Protein AF-A0A7W1BG05-F1 (afdb_monomer_lite)

Sequence (111 aa):
MTDRLYYTDAYLREFDATVVDSSDEGRRVYLDRTAFYPTSGPRAVFVGTVAESATVLLAASEDSGVDAGRILKATLERMNGRGGGNARLAQGSAPAEALDQVVEALLGELV

Foldseek 3Di:
DAAACCVVPVPDDDDDWDFPDADPVRPDTDTNYDSDDPCPDPQDWDWDADLVQQKIKIFTDPRNPAQRFVLLQVLQVVQVKHKGDTRGIIMIHHPSVCSVVSVVSSVVVSD

Secondary structure (DSSP, 8-state):
--EEGGGT-TT-------EEEEETTTTEEEESEE---TT--SS-EEEEEETTTTEEEEEE-GGG---HHHHHHHHHHHTT-EEEE-SSEEEEE--GGGHHHHHHHHHHH--

Structure (mmCIF, N/CA/C/O backbone):
data_AF-A0A7W1BG05-F1
#
_entry.id   AF-A0A7W1BG05-F1
#
loop_
_atom_site.group_PDB
_atom_site.id
_atom_site.type_symbol
_atom_site.label_atom_id
_atom_site.label_alt_id
_atom_site.label_comp_id
_atom_site.label_asym_id
_atom_site.label_entity_id
_atom_site.label_seq_id
_atom_site.pdbx_PDB_ins_code
_atom_site.Cartn_x
_atom_site.Cartn_y
_atom_site.Cartn_z
_atom_site.occupancy
_atom_site.B_iso_or_equiv
_atom_site.auth_seq_id
_atom_site.auth_comp_id
_atom_site.auth_asym_id
_atom_site.auth_atom_id
_atom_site.pdbx_PDB_model_num
ATOM 1 N N . MET A 1 1 ? 9.250 -18.129 -7.624 1.00 79.75 1 MET A N 1
ATOM 2 C CA . MET A 1 1 ? 9.127 -17.207 -8.775 1.00 79.75 1 MET A CA 1
ATOM 3 C C . MET A 1 1 ? 7.823 -16.454 -8.589 1.00 79.75 1 MET A C 1
ATOM 5 O O . MET A 1 1 ? 6.843 -17.119 -8.295 1.00 79.75 1 MET A O 1
ATOM 9 N N . THR A 1 2 ? 7.826 -15.122 -8.672 1.00 91.94 2 THR A N 1
ATOM 10 C CA . THR A 1 2 ? 6.610 -14.300 -8.520 1.00 91.94 2 THR A CA 1
ATOM 11 C C . THR A 1 2 ? 5.752 -14.375 -9.781 1.00 91.94 2 THR A C 1
ATOM 13 O O . THR A 1 2 ? 6.287 -14.202 -10.880 1.00 91.94 2 THR A O 1
ATOM 16 N N . ASP A 1 3 ? 4.449 -14.603 -9.624 1.00 95.44 3 ASP A N 1
ATOM 17 C CA . ASP A 1 3 ? 3.464 -14.520 -10.701 1.00 95.44 3 ASP A CA 1
ATOM 18 C C . ASP A 1 3 ? 3.202 -13.053 -11.089 1.00 95.44 3 ASP A C 1
ATOM 20 O O . ASP A 1 3 ? 3.016 -12.170 -10.249 1.00 95.44 3 ASP A O 1
ATOM 24 N N . ARG A 1 4 ? 3.247 -12.764 -12.387 1.00 94.56 4 ARG A N 1
ATOM 25 C CA . ARG A 1 4 ? 3.242 -11.404 -12.939 1.00 94.56 4 ARG A CA 1
ATOM 26 C C . ARG A 1 4 ? 1.908 -11.161 -13.632 1.00 94.56 4 ARG A C 1
ATOM 28 O O . ARG A 1 4 ? 1.806 -11.300 -14.850 1.00 94.56 4 ARG A O 1
ATOM 35 N N . LEU A 1 5 ? 0.902 -10.786 -12.841 1.00 94.50 5 LEU A N 1
ATOM 36 C CA . LEU A 1 5 ? -0.499 -10.662 -13.265 1.00 94.50 5 LEU A CA 1
ATOM 37 C C . LEU A 1 5 ? -0.674 -9.682 -14.435 1.00 94.50 5 LEU A C 1
ATOM 39 O O . LEU A 1 5 ? -1.490 -9.915 -15.324 1.00 94.50 5 LEU A O 1
ATOM 43 N N . TYR A 1 6 ? 0.168 -8.646 -14.490 1.00 90.94 6 TYR A N 1
ATOM 44 C CA . TYR A 1 6 ? 0.166 -7.628 -15.542 1.00 90.94 6 TYR A CA 1
ATOM 45 C C . TYR A 1 6 ? 0.462 -8.157 -16.959 1.00 90.94 6 TYR A C 1
ATOM 47 O O . TYR A 1 6 ? 0.215 -7.443 -17.928 1.00 90.94 6 TYR A O 1
ATOM 55 N N . TYR A 1 7 ? 1.006 -9.372 -17.121 1.00 92.00 7 TYR A N 1
ATOM 56 C CA . TYR A 1 7 ? 1.146 -9.984 -18.452 1.00 92.00 7 TYR A CA 1
ATOM 57 C C . TYR A 1 7 ? -0.161 -10.576 -18.980 1.00 92.00 7 TYR A C 1
ATOM 59 O O . TYR A 1 7 ? -0.315 -10.709 -20.193 1.00 92.00 7 TYR A O 1
ATOM 67 N N . THR A 1 8 ? -1.076 -10.939 -18.084 1.00 93.56 8 THR A N 1
ATOM 68 C CA . THR A 1 8 ? -2.357 -11.563 -18.429 1.00 93.56 8 THR A CA 1
ATOM 69 C C . THR A 1 8 ? -3.474 -10.527 -18.464 1.00 93.56 8 THR A C 1
ATOM 71 O O . THR A 1 8 ? -4.320 -10.574 -19.353 1.00 93.56 8 THR A O 1
ATOM 74 N N . ASP A 1 9 ? -3.451 -9.569 -17.537 1.00 92.31 9 ASP A N 1
ATOM 75 C CA . ASP A 1 9 ? -4.393 -8.455 -17.486 1.00 92.31 9 ASP A CA 1
ATOM 76 C C . ASP A 1 9 ? -3.673 -7.166 -17.064 1.00 92.31 9 ASP A C 1
ATOM 78 O O . ASP A 1 9 ? -3.324 -6.967 -15.900 1.00 92.31 9 ASP A O 1
ATOM 82 N N . ALA A 1 10 ? -3.445 -6.277 -18.031 1.00 87.06 10 ALA A N 1
ATOM 83 C CA . ALA A 1 10 ? -2.786 -4.992 -17.806 1.00 87.06 10 ALA A CA 1
ATOM 84 C C . ALA A 1 10 ? -3.696 -3.938 -17.145 1.00 87.06 10 ALA A C 1
ATOM 86 O O . ALA A 1 10 ? -3.210 -2.875 -16.760 1.00 87.06 10 ALA A O 1
ATOM 87 N N . TYR A 1 11 ? -5.002 -4.203 -17.035 1.00 86.81 11 TYR A N 1
ATOM 88 C CA . TYR A 1 11 ? -5.979 -3.299 -16.428 1.00 86.81 11 TYR A CA 1
ATOM 89 C C . TYR A 1 11 ? -6.387 -3.723 -15.014 1.00 86.81 11 TYR A C 1
ATOM 91 O O . TYR A 1 11 ? -7.169 -3.009 -14.385 1.00 86.81 11 TYR A O 1
ATOM 99 N N . LEU A 1 12 ? -5.852 -4.835 -14.499 1.00 90.38 12 LEU A N 1
ATOM 100 C CA . LEU A 1 12 ? -6.112 -5.316 -13.146 1.00 90.38 12 LEU A CA 1
ATOM 101 C C . LEU A 1 12 ? -5.627 -4.296 -12.102 1.00 90.38 12 LEU A C 1
ATOM 103 O O . LEU A 1 12 ? -4.442 -3.964 -12.049 1.00 90.38 12 LEU A O 1
ATOM 107 N N . ARG A 1 13 ? -6.548 -3.797 -11.269 1.00 85.25 13 ARG A N 1
ATOM 108 C CA . ARG A 1 13 ? -6.270 -2.776 -10.235 1.00 85.25 13 ARG A CA 1
ATOM 109 C C . ARG A 1 13 ? -6.271 -3.321 -8.813 1.00 85.25 13 ARG A C 1
ATOM 111 O O . ARG A 1 13 ? -5.638 -2.734 -7.944 1.00 85.25 13 ARG A O 1
ATOM 118 N N . GLU A 1 14 ? -6.953 -4.435 -8.595 1.00 89.06 14 GLU A N 1
ATOM 119 C CA . GLU A 1 14 ? -7.136 -5.060 -7.289 1.00 89.06 14 GLU A CA 1
ATOM 120 C C . GLU A 1 14 ? -6.708 -6.521 -7.389 1.00 89.06 14 GLU A C 1
ATOM 122 O O . GLU A 1 14 ? -7.044 -7.213 -8.352 1.00 89.06 14 GLU A O 1
ATOM 127 N N . PHE A 1 15 ? -5.913 -6.980 -6.427 1.00 91.56 15 PHE A N 1
ATOM 128 C CA . PHE A 1 15 ? -5.460 -8.362 -6.352 1.00 91.56 15 PHE A CA 1
ATOM 129 C C . PHE A 1 15 ? -5.042 -8.702 -4.922 1.00 91.56 15 PHE A C 1
ATOM 131 O O . PHE A 1 15 ? -4.448 -7.874 -4.231 1.00 91.56 15 PHE A O 1
ATOM 138 N N . ASP A 1 16 ? -5.283 -9.945 -4.515 1.00 91.25 16 ASP A N 1
ATOM 139 C CA . ASP A 1 16 ? -4.729 -10.495 -3.281 1.00 91.25 16 ASP A CA 1
ATOM 140 C C . ASP A 1 16 ? -3.319 -11.037 -3.521 1.00 91.25 16 ASP A C 1
ATOM 142 O O . ASP A 1 16 ? -3.029 -11.620 -4.570 1.00 91.25 16 ASP A O 1
ATOM 146 N N . ALA A 1 17 ? -2.439 -10.893 -2.533 1.00 91.50 17 ALA A N 1
ATOM 147 C CA . ALA A 1 17 ? -1.099 -11.465 -2.567 1.00 91.50 17 ALA A CA 1
ATOM 148 C C . ALA A 1 17 ? -0.606 -11.823 -1.164 1.00 91.50 17 ALA A C 1
ATOM 150 O O . ALA A 1 17 ? -1.011 -11.231 -0.166 1.00 91.50 17 ALA A O 1
ATOM 151 N N . THR A 1 18 ? 0.311 -12.784 -1.096 1.00 91.62 18 THR A N 1
ATOM 152 C CA . THR A 1 18 ? 1.017 -13.156 0.132 1.00 91.62 18 THR A CA 1
ATOM 153 C C . THR A 1 18 ? 2.426 -12.579 0.113 1.00 91.62 18 THR A C 1
ATOM 155 O O . THR A 1 18 ? 3.147 -12.716 -0.878 1.00 91.62 18 THR A O 1
ATOM 158 N N . VAL A 1 19 ? 2.849 -11.972 1.225 1.00 90.44 19 VAL A N 1
ATOM 159 C CA . VAL A 1 19 ? 4.251 -11.587 1.429 1.00 90.44 19 VAL A CA 1
ATOM 160 C C . VAL A 1 19 ? 5.073 -12.854 1.654 1.00 90.44 19 VAL A C 1
ATOM 162 O O . VAL A 1 19 ? 4.852 -13.577 2.621 1.00 90.44 19 VAL A O 1
ATOM 165 N N . VAL A 1 20 ? 6.012 -13.131 0.751 1.00 95.44 20 VAL A N 1
ATOM 166 C CA . VAL A 1 20 ? 6.871 -14.326 0.802 1.00 95.44 20 VAL A CA 1
ATOM 167 C C . VAL A 1 20 ? 8.269 -14.036 1.339 1.00 95.44 20 VAL A C 1
ATOM 169 O O . VAL A 1 20 ? 8.944 -14.961 1.778 1.00 95.44 20 VAL A O 1
ATOM 172 N N . ASP A 1 21 ? 8.708 -12.776 1.300 1.00 94.12 21 ASP A N 1
ATOM 173 C CA . ASP A 1 21 ? 9.981 -12.334 1.874 1.00 94.12 21 ASP A CA 1
ATOM 174 C C . ASP A 1 21 ? 9.979 -10.809 2.105 1.00 94.12 21 ASP A C 1
ATOM 176 O O . ASP A 1 21 ? 9.152 -10.079 1.545 1.00 94.12 21 ASP A O 1
ATOM 180 N N . SER A 1 22 ? 10.929 -10.307 2.895 1.00 92.38 22 SER A N 1
ATOM 181 C CA . SER A 1 22 ? 11.156 -8.873 3.093 1.00 92.38 22 SER A CA 1
ATOM 182 C C . SER A 1 22 ? 12.644 -8.539 3.230 1.00 92.38 22 SER A C 1
ATOM 184 O O . SER A 1 22 ? 13.450 -9.335 3.698 1.00 92.38 22 SER A O 1
ATOM 186 N N . SER A 1 23 ? 13.026 -7.333 2.816 1.00 92.75 23 SER A N 1
ATOM 187 C CA . SER A 1 23 ? 14.395 -6.816 2.933 1.00 92.75 23 SER A CA 1
ATOM 188 C C . SER A 1 23 ? 14.381 -5.310 3.208 1.00 92.75 23 SER A C 1
ATOM 190 O O . SER A 1 23 ? 13.311 -4.700 3.224 1.00 92.75 23 SER A O 1
ATOM 192 N N . ASP A 1 24 ? 15.558 -4.706 3.399 1.00 90.56 24 ASP A N 1
ATOM 193 C CA . ASP A 1 24 ? 15.702 -3.261 3.654 1.00 90.56 24 ASP A CA 1
ATOM 194 C C . ASP A 1 24 ? 14.872 -2.800 4.867 1.00 90.56 24 ASP A C 1
ATOM 196 O O . ASP A 1 24 ? 14.060 -1.884 4.779 1.00 90.56 24 ASP A O 1
ATOM 200 N N . GLU A 1 25 ? 15.000 -3.520 5.991 1.00 84.81 25 GLU A N 1
ATOM 201 C CA . GLU A 1 25 ? 14.254 -3.244 7.234 1.00 84.81 25 GLU A CA 1
ATOM 202 C C . GLU A 1 25 ? 12.724 -3.206 7.028 1.00 84.81 25 GLU A C 1
ATOM 204 O O . GLU A 1 25 ? 12.009 -2.421 7.646 1.00 84.81 25 GLU A O 1
ATOM 209 N N . GLY A 1 26 ? 12.213 -4.042 6.117 1.00 74.25 26 GLY A N 1
ATOM 210 C CA . GLY A 1 26 ? 10.787 -4.114 5.791 1.00 74.25 26 GLY A CA 1
ATOM 211 C C . GLY A 1 26 ? 10.314 -3.065 4.781 1.00 74.25 26 GLY A C 1
ATOM 212 O O . GLY A 1 26 ? 9.138 -3.057 4.426 1.00 74.25 26 GLY A O 1
ATOM 213 N N . ARG A 1 27 ? 11.202 -2.208 4.258 1.00 74.62 27 ARG A N 1
ATOM 214 C CA . ARG A 1 27 ? 10.860 -1.236 3.201 1.00 74.62 27 ARG A CA 1
ATOM 215 C C . ARG A 1 27 ? 10.712 -1.867 1.824 1.00 74.62 27 ARG A C 1
ATOM 217 O O . ARG A 1 27 ? 10.180 -1.233 0.914 1.00 74.62 27 ARG A O 1
ATOM 224 N N . ARG A 1 28 ? 11.173 -3.106 1.653 1.00 83.38 28 ARG A N 1
ATOM 225 C CA . ARG A 1 28 ? 10.967 -3.885 0.435 1.00 83.38 28 ARG A CA 1
ATOM 226 C C . ARG A 1 28 ? 10.311 -5.212 0.780 1.00 83.38 28 ARG A C 1
ATOM 228 O O . ARG A 1 28 ? 10.877 -5.997 1.534 1.00 83.38 28 ARG A O 1
ATOM 235 N N . VAL A 1 29 ? 9.158 -5.465 0.172 1.00 87.81 29 VAL A N 1
ATOM 236 C CA . VAL A 1 29 ? 8.416 -6.725 0.285 1.00 87.81 29 VAL A CA 1
ATOM 237 C C . VAL A 1 29 ? 8.460 -7.479 -1.036 1.00 87.81 29 VAL A C 1
ATOM 239 O O . VAL A 1 29 ? 8.445 -6.877 -2.112 1.00 87.81 29 VAL A O 1
ATOM 242 N N . TYR A 1 30 ? 8.515 -8.802 -0.951 1.00 91.00 30 TYR A N 1
ATOM 243 C CA . TYR A 1 30 ? 8.417 -9.696 -2.095 1.00 91.00 30 TYR A CA 1
ATOM 244 C C . TYR A 1 30 ? 7.095 -10.447 -1.996 1.00 91.00 30 TYR A C 1
ATOM 246 O O . TYR A 1 30 ? 6.782 -11.018 -0.952 1.00 91.00 30 TYR A O 1
ATOM 254 N N . LEU A 1 31 ? 6.318 -10.425 -3.077 1.00 93.06 31 LEU A N 1
ATOM 255 C CA . LEU A 1 31 ? 4.996 -11.042 -3.152 1.00 93.06 31 LEU A CA 1
ATOM 256 C C . LEU A 1 31 ? 5.037 -12.324 -3.991 1.00 93.06 31 LEU A C 1
ATOM 258 O O . LEU A 1 31 ? 5.849 -12.444 -4.919 1.00 93.06 31 LEU A O 1
ATOM 262 N N . ASP A 1 32 ? 4.144 -13.268 -3.692 1.00 96.00 32 ASP A N 1
ATOM 263 C CA . ASP A 1 32 ? 3.915 -14.450 -4.533 1.00 96.00 32 ASP A CA 1
ATOM 264 C C . ASP A 1 32 ? 3.358 -14.065 -5.913 1.00 96.00 32 ASP A C 1
ATOM 266 O O . ASP A 1 32 ? 3.708 -14.704 -6.905 1.00 96.00 32 ASP A O 1
ATOM 270 N N . ARG A 1 33 ? 2.566 -12.986 -5.988 1.00 95.44 33 ARG A N 1
ATOM 271 C CA . A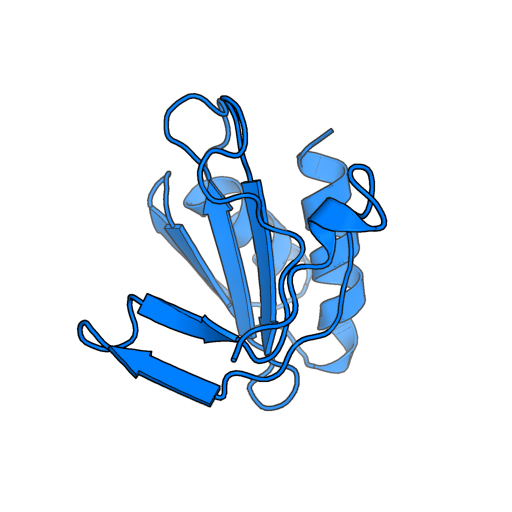RG A 1 33 ? 2.010 -12.417 -7.222 1.00 95.44 33 ARG A CA 1
ATOM 272 C C . ARG A 1 33 ? 1.893 -10.894 -7.179 1.00 95.44 33 ARG A C 1
ATOM 274 O O . ARG A 1 33 ? 1.822 -10.306 -6.105 1.00 95.44 33 ARG A O 1
ATOM 281 N N . THR A 1 34 ? 1.876 -10.241 -8.341 1.00 92.38 34 THR A N 1
ATOM 282 C CA . THR A 1 34 ? 1.726 -8.778 -8.416 1.00 92.38 34 THR A CA 1
ATOM 283 C C . THR A 1 34 ? 1.121 -8.286 -9.729 1.00 92.38 34 THR A C 1
ATOM 285 O O . THR A 1 34 ? 1.483 -8.769 -10.806 1.00 92.38 34 THR A O 1
ATOM 288 N N . ALA A 1 35 ? 0.242 -7.282 -9.644 1.00 90.81 35 ALA A N 1
ATOM 289 C CA . ALA A 1 35 ? -0.188 -6.471 -10.788 1.00 90.81 35 ALA A CA 1
ATOM 290 C C . ALA A 1 35 ? 0.684 -5.212 -10.990 1.00 90.81 35 ALA A C 1
ATOM 292 O O . ALA A 1 35 ? 0.563 -4.537 -12.011 1.00 90.81 35 ALA A O 1
ATOM 293 N N . PHE A 1 36 ? 1.615 -4.906 -10.073 1.00 86.62 36 PHE A N 1
ATOM 294 C CA . PHE A 1 36 ? 2.543 -3.784 -10.239 1.00 86.62 36 PHE A CA 1
ATOM 295 C C . PHE A 1 36 ? 3.554 -4.078 -11.337 1.00 86.62 36 PHE A C 1
ATOM 297 O O . PHE A 1 36 ? 4.497 -4.855 -11.162 1.00 86.62 36 PHE A O 1
ATOM 304 N N . TYR A 1 37 ? 3.387 -3.402 -12.468 1.00 84.62 37 TYR A N 1
ATOM 305 C CA . TYR A 1 37 ? 4.407 -3.382 -13.498 1.00 84.62 37 TYR A CA 1
ATOM 306 C C . TYR A 1 37 ? 5.650 -2.630 -12.973 1.00 84.62 37 TYR A C 1
ATOM 308 O O . TYR A 1 37 ? 5.502 -1.519 -12.454 1.00 84.62 37 TYR A O 1
ATOM 316 N N . PRO A 1 38 ? 6.876 -3.185 -13.089 1.00 75.25 38 PRO A N 1
ATOM 317 C CA . PRO A 1 38 ? 8.089 -2.568 -12.537 1.00 75.25 38 PRO A CA 1
ATOM 318 C C . PRO A 1 38 ? 8.397 -1.158 -13.056 1.00 75.25 38 PRO A C 1
ATOM 320 O O . PRO A 1 38 ? 9.081 -0.394 -12.384 1.00 75.25 38 PRO A O 1
ATOM 323 N N . THR A 1 39 ? 7.892 -0.807 -14.239 1.00 71.56 39 THR A N 1
ATOM 324 C CA . THR A 1 39 ? 7.935 0.557 -14.783 1.00 71.56 39 THR A CA 1
ATOM 325 C C . THR A 1 39 ? 6.517 1.092 -14.972 1.00 71.56 39 THR A C 1
ATOM 327 O O . THR A 1 39 ? 6.205 1.669 -16.017 1.00 71.56 39 THR A O 1
ATOM 330 N N . SER A 1 40 ? 5.628 0.808 -14.012 1.00 62.59 40 SER A N 1
ATOM 331 C CA . SER A 1 40 ? 4.302 1.427 -13.924 1.00 62.59 40 SER A CA 1
ATOM 332 C C . SER A 1 40 ? 4.475 2.928 -14.137 1.00 62.59 40 SER A C 1
ATOM 334 O O . SER A 1 40 ? 5.411 3.532 -13.615 1.00 62.59 40 SER A O 1
ATOM 336 N N . GLY A 1 41 ? 3.675 3.473 -15.052 1.00 61.53 41 GLY A N 1
ATOM 337 C CA . GLY A 1 41 ? 3.853 4.819 -15.582 1.00 61.53 41 GLY A CA 1
ATOM 338 C C . GLY A 1 41 ? 3.813 5.918 -14.511 1.00 61.53 41 GLY A C 1
ATOM 339 O O . GLY A 1 41 ? 3.633 5.641 -13.325 1.00 61.53 41 GLY A O 1
ATOM 340 N N . PRO A 1 42 ? 3.975 7.184 -14.924 1.00 67.38 42 PRO A N 1
ATOM 341 C CA . PRO A 1 42 ? 3.963 8.312 -13.997 1.00 67.38 42 PRO A CA 1
ATOM 342 C C . PRO A 1 42 ? 2.665 8.340 -13.173 1.00 67.38 42 PRO A C 1
ATOM 344 O O . PRO A 1 42 ? 1.618 7.898 -13.652 1.00 67.38 42 PRO A O 1
ATOM 347 N N . ARG A 1 43 ? 2.717 8.931 -11.971 1.00 84.62 43 ARG A N 1
ATOM 348 C CA . ARG A 1 43 ? 1.553 9.167 -11.089 1.00 84.62 43 ARG A CA 1
ATOM 349 C C . ARG A 1 43 ? 0.932 7.922 -10.430 1.00 84.62 43 ARG A C 1
ATOM 351 O O . ARG A 1 43 ? -0.284 7.856 -10.262 1.00 84.62 43 ARG A O 1
ATOM 358 N N . ALA A 1 44 ? 1.743 6.941 -10.044 1.00 85.62 44 ALA A N 1
ATOM 359 C CA . ALA A 1 44 ? 1.267 5.735 -9.369 1.00 85.62 44 ALA A CA 1
ATOM 360 C C . ALA A 1 44 ? 0.887 5.983 -7.896 1.00 85.62 44 ALA A C 1
ATOM 362 O O . ALA A 1 44 ? 1.585 6.684 -7.160 1.00 85.62 44 ALA A O 1
ATOM 363 N N . VAL A 1 45 ? -0.188 5.335 -7.451 1.00 89.69 45 VAL A N 1
ATOM 364 C CA . VAL A 1 45 ? -0.604 5.270 -6.045 1.00 89.69 45 VAL A CA 1
ATOM 365 C C . VAL A 1 45 ? -0.892 3.812 -5.697 1.00 89.69 45 VAL A C 1
ATOM 367 O O . VAL A 1 45 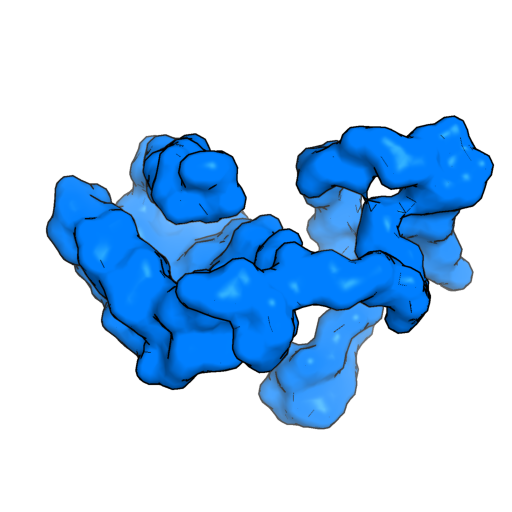? -1.409 3.064 -6.524 1.00 89.69 45 VAL A O 1
ATOM 370 N N . PHE A 1 46 ? -0.536 3.403 -4.484 1.00 90.75 46 PHE A N 1
ATOM 371 C CA . PHE A 1 46 ? -0.778 2.068 -3.954 1.00 90.75 46 PHE A CA 1
ATOM 372 C C . PHE A 1 46 ? -1.477 2.158 -2.604 1.00 90.75 46 PHE A C 1
ATOM 374 O O . PHE A 1 46 ? -0.988 2.831 -1.696 1.00 90.75 46 PHE A O 1
ATOM 381 N N . VAL A 1 47 ? -2.583 1.429 -2.479 1.00 92.44 47 VAL A N 1
ATOM 382 C CA . VAL A 1 47 ? -3.245 1.141 -1.209 1.00 92.44 47 VAL A CA 1
ATOM 383 C C . VAL A 1 47 ? -3.038 -0.337 -0.912 1.00 92.44 47 VAL A C 1
ATOM 385 O O . VAL A 1 47 ? -3.343 -1.182 -1.750 1.00 92.44 47 VAL A O 1
ATOM 388 N N . GLY A 1 48 ? -2.512 -0.644 0.267 1.00 90.75 48 GLY A N 1
ATOM 389 C CA . GLY A 1 48 ? -2.350 -2.014 0.742 1.00 90.75 48 GLY A CA 1
ATOM 390 C C . GLY A 1 48 ? -2.905 -2.163 2.147 1.00 90.75 48 GLY A C 1
ATOM 391 O O . GLY A 1 48 ? -2.776 -1.249 2.963 1.00 90.75 48 GLY A O 1
ATOM 392 N N . THR A 1 49 ? -3.497 -3.315 2.444 1.00 92.00 49 THR A N 1
ATOM 393 C CA . THR A 1 49 ? -3.989 -3.633 3.785 1.00 92.00 49 THR A CA 1
ATOM 394 C C . THR A 1 49 ? -3.388 -4.931 4.299 1.00 92.00 49 THR A C 1
ATOM 396 O O . THR A 1 49 ? -3.023 -5.826 3.538 1.00 92.00 49 THR A O 1
ATOM 399 N N . VAL A 1 50 ? -3.267 -5.021 5.620 1.00 89.00 50 VAL A N 1
ATOM 400 C CA . VAL A 1 50 ? -2.924 -6.255 6.327 1.00 89.00 50 VAL A CA 1
ATOM 401 C C . VAL A 1 50 ? -4.048 -6.524 7.315 1.00 89.00 50 VAL A C 1
ATOM 403 O O . VAL A 1 50 ? -4.175 -5.823 8.320 1.00 89.00 50 VAL A O 1
ATOM 406 N N . ALA A 1 51 ? -4.876 -7.523 7.005 1.00 82.19 51 ALA A N 1
ATOM 407 C CA . ALA A 1 51 ? -6.088 -7.824 7.764 1.00 82.19 51 ALA A CA 1
ATOM 408 C C . ALA A 1 51 ? -5.793 -8.192 9.229 1.00 82.19 51 ALA A C 1
ATOM 410 O O . ALA A 1 51 ? -6.461 -7.697 10.131 1.00 82.19 51 ALA A O 1
ATOM 411 N N . GLU A 1 52 ? -4.757 -9.001 9.479 1.00 85.62 52 GLU A N 1
ATOM 412 C CA . GLU A 1 52 ? -4.412 -9.488 10.825 1.00 85.62 52 GLU A CA 1
ATOM 413 C C . GLU A 1 52 ? -4.064 -8.354 11.802 1.00 85.62 52 GLU A C 1
ATOM 415 O O . GLU A 1 52 ? -4.464 -8.382 12.963 1.00 85.62 52 GLU A O 1
ATOM 420 N N . SER A 1 53 ? -3.353 -7.329 11.327 1.00 87.06 53 SER A N 1
ATOM 421 C CA . SER A 1 53 ? -2.942 -6.177 12.135 1.00 87.06 53 SER A CA 1
ATOM 422 C C . SER A 1 53 ? -3.829 -4.947 11.935 1.00 87.06 53 SER A C 1
ATOM 424 O O . SER A 1 53 ? -3.480 -3.860 12.403 1.00 87.06 53 SER A O 1
ATOM 426 N N . ALA A 1 54 ? -4.934 -5.091 11.195 1.00 92.12 54 ALA A N 1
ATOM 427 C CA . ALA A 1 54 ? -5.814 -4.009 10.764 1.00 92.12 54 ALA A CA 1
ATOM 428 C C . ALA A 1 54 ? -5.060 -2.759 10.279 1.00 92.12 54 ALA A C 1
ATOM 430 O O . ALA A 1 54 ? -5.368 -1.621 10.644 1.00 92.12 54 ALA A O 1
ATOM 431 N N . THR A 1 55 ? -4.009 -2.990 9.494 1.00 93.81 55 THR A N 1
ATOM 432 C CA . THR A 1 55 ? -3.094 -1.948 9.027 1.00 93.81 55 THR A CA 1
ATOM 433 C C . THR A 1 55 ? -3.426 -1.558 7.598 1.00 93.81 55 THR A C 1
ATOM 435 O O . THR A 1 55 ? -3.720 -2.417 6.771 1.00 93.81 55 THR A O 1
ATOM 438 N N . VAL A 1 56 ? -3.330 -0.264 7.308 1.00 95.50 56 VAL A N 1
ATOM 439 C CA . VAL A 1 56 ? -3.481 0.314 5.973 1.00 95.50 56 VAL A CA 1
ATOM 440 C C . VAL A 1 56 ? -2.219 1.099 5.635 1.00 95.50 56 VAL A C 1
ATOM 442 O O . VAL A 1 56 ? -1.729 1.888 6.447 1.00 95.50 56 VAL A O 1
ATOM 445 N N . LEU A 1 57 ? -1.703 0.884 4.431 1.00 94.94 57 LEU A N 1
ATOM 446 C CA . LEU A 1 57 ? -0.573 1.590 3.844 1.00 94.94 57 LEU A CA 1
ATOM 447 C C . LEU A 1 57 ? -1.055 2.355 2.610 1.00 94.94 57 LEU A C 1
ATOM 449 O O . LEU A 1 57 ? -1.730 1.786 1.755 1.00 94.94 57 LEU A O 1
ATOM 453 N N . LEU A 1 58 ? -0.655 3.620 2.502 1.00 95.25 58 LEU A N 1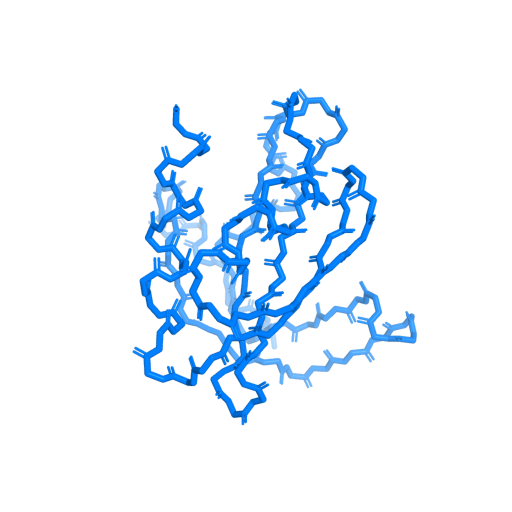
ATOM 454 C CA . LEU A 1 58 ? -0.819 4.429 1.301 1.00 95.25 58 LEU A CA 1
ATOM 455 C C . LEU A 1 58 ? 0.560 4.902 0.837 1.00 95.25 58 LEU A C 1
ATOM 457 O O . LEU A 1 58 ? 1.267 5.601 1.567 1.00 95.25 58 LEU A O 1
ATOM 461 N N . ALA A 1 59 ? 0.936 4.527 -0.381 1.00 92.56 59 ALA A N 1
ATOM 462 C CA . ALA A 1 59 ? 2.146 4.998 -1.039 1.00 92.56 59 ALA A CA 1
ATOM 463 C C . ALA A 1 59 ? 1.778 5.782 -2.300 1.00 92.56 59 ALA A C 1
ATOM 465 O O . ALA A 1 59 ? 0.928 5.352 -3.074 1.00 92.56 59 ALA A O 1
ATOM 466 N N . ALA A 1 60 ? 2.432 6.917 -2.516 1.00 92.06 60 ALA A N 1
ATOM 467 C CA . ALA A 1 60 ? 2.195 7.786 -3.659 1.00 92.06 60 ALA A CA 1
ATOM 468 C C . ALA A 1 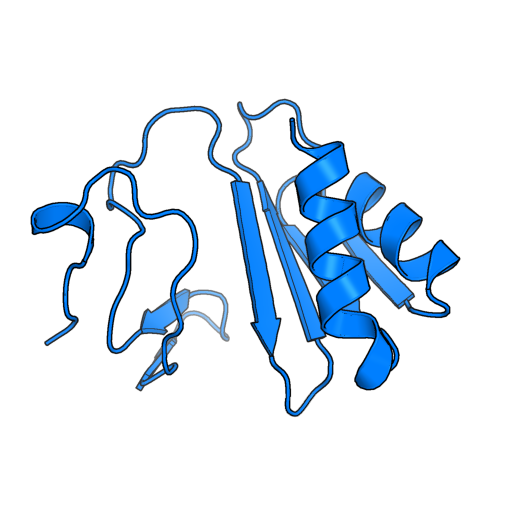60 ? 3.522 8.161 -4.322 1.00 92.06 60 ALA A C 1
ATOM 470 O O . ALA A 1 60 ? 4.500 8.505 -3.648 1.00 92.06 60 ALA A O 1
ATOM 471 N N . SER A 1 61 ? 3.561 8.104 -5.653 1.00 89.88 61 SER A N 1
ATOM 472 C CA .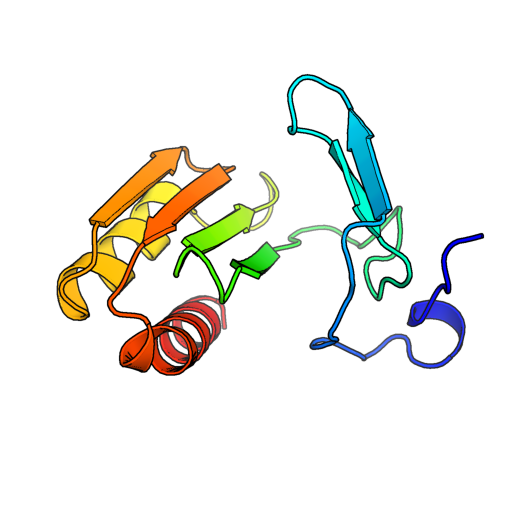 SER A 1 61 ? 4.688 8.627 -6.416 1.00 89.88 61 SER A CA 1
ATOM 473 C C . SER A 1 61 ? 4.759 10.149 -6.277 1.00 89.88 61 SER A C 1
ATOM 475 O O . SER A 1 61 ? 3.749 10.828 -6.096 1.00 89.88 61 SER A O 1
ATOM 477 N N . GLU A 1 62 ? 5.961 10.710 -6.374 1.00 89.56 62 GLU A N 1
ATOM 478 C CA . GLU A 1 62 ? 6.184 12.152 -6.206 1.00 89.56 62 GLU A CA 1
ATOM 479 C C . GLU A 1 62 ? 5.420 13.008 -7.231 1.00 89.56 62 GLU A C 1
ATOM 481 O O . GLU A 1 62 ? 4.969 14.107 -6.921 1.00 89.56 62 GLU A O 1
ATOM 486 N N . ASP A 1 63 ? 5.223 12.486 -8.437 1.00 89.44 63 ASP A N 1
ATOM 487 C CA . ASP A 1 63 ? 4.519 13.146 -9.535 1.00 89.44 63 ASP A CA 1
ATOM 488 C C . ASP A 1 63 ? 2.994 12.920 -9.527 1.00 89.44 63 ASP A C 1
ATOM 490 O O . ASP A 1 63 ? 2.286 13.477 -10.371 1.00 89.44 63 ASP A O 1
ATOM 494 N N . SER A 1 64 ? 2.464 12.147 -8.571 1.00 90.31 64 SER A N 1
ATOM 495 C CA . SER A 1 64 ? 1.030 11.829 -8.480 1.00 90.31 64 SER A CA 1
ATOM 496 C C . SER A 1 64 ? 0.148 13.037 -8.149 1.00 90.31 64 SER A C 1
ATOM 498 O O . SER A 1 64 ? -1.018 13.070 -8.546 1.00 90.31 64 SER A O 1
ATOM 500 N N . GLY A 1 65 ? 0.696 14.044 -7.460 1.00 91.44 65 GLY A N 1
ATOM 501 C CA . GLY A 1 65 ? -0.071 15.152 -6.879 1.00 91.44 65 GLY A CA 1
ATOM 502 C C . GLY A 1 65 ? -0.843 14.775 -5.606 1.00 91.44 65 GLY A C 1
ATOM 503 O O . GLY A 1 65 ? -1.614 15.589 -5.104 1.00 91.44 65 GLY A O 1
ATOM 504 N N . VAL A 1 66 ? -0.634 13.563 -5.090 1.00 93.25 66 VAL A N 1
ATOM 505 C CA . VAL A 1 66 ? -1.277 13.020 -3.890 1.00 93.25 66 VAL A CA 1
ATOM 506 C C . VAL A 1 66 ? -0.350 13.214 -2.691 1.00 93.25 66 VAL A C 1
ATOM 508 O O . VAL A 1 66 ? 0.824 12.860 -2.743 1.00 93.25 66 VAL A O 1
ATOM 511 N N . ASP A 1 67 ? -0.882 13.755 -1.593 1.00 95.88 67 ASP A N 1
ATOM 512 C CA . ASP A 1 67 ? -0.207 13.755 -0.291 1.00 95.88 67 ASP A CA 1
ATOM 513 C C . ASP A 1 67 ? -0.732 12.575 0.536 1.00 95.88 67 ASP A C 1
ATOM 515 O O . ASP A 1 67 ? -1.811 12.648 1.137 1.00 95.88 67 ASP A O 1
ATOM 519 N N . ALA A 1 68 ? 0.032 11.477 0.545 1.00 96.44 68 ALA A N 1
ATOM 520 C CA . ALA A 1 68 ? -0.365 10.238 1.209 1.00 96.44 68 ALA A CA 1
ATOM 521 C C . ALA A 1 68 ? -0.624 10.438 2.712 1.00 96.44 68 ALA A C 1
ATOM 523 O O . ALA A 1 68 ? -1.619 9.951 3.250 1.00 96.44 68 ALA A O 1
ATOM 524 N N . GLY A 1 69 ? 0.246 11.187 3.395 1.00 97.25 69 GLY A N 1
ATOM 525 C CA . GLY A 1 69 ? 0.130 11.466 4.826 1.00 97.25 69 GLY A CA 1
ATOM 526 C C . GLY A 1 69 ? -1.153 12.209 5.169 1.00 97.25 69 GLY A C 1
ATOM 527 O O . GLY A 1 69 ? -1.845 11.842 6.122 1.00 97.25 69 GLY A O 1
ATOM 528 N N . ARG A 1 70 ? -1.493 13.228 4.377 1.00 97.00 70 ARG A N 1
ATOM 529 C CA . ARG A 1 70 ? -2.709 14.021 4.572 1.00 97.00 70 ARG A CA 1
ATOM 530 C C . ARG A 1 70 ? -3.977 13.199 4.338 1.00 97.00 70 ARG A C 1
ATOM 532 O O . ARG A 1 70 ? -4.854 13.208 5.202 1.00 97.00 70 ARG A O 1
ATOM 539 N N . ILE A 1 71 ? -4.070 12.515 3.198 1.00 96.25 71 ILE A N 1
ATOM 540 C CA . ILE A 1 71 ? -5.270 11.764 2.790 1.00 96.25 71 ILE A CA 1
ATOM 541 C C . ILE A 1 71 ? -5.523 10.585 3.732 1.00 96.25 71 ILE A C 1
ATOM 543 O O . ILE A 1 71 ? -6.633 10.422 4.246 1.00 96.25 71 ILE A O 1
ATOM 547 N N . LEU A 1 72 ? -4.478 9.808 4.043 1.00 97.31 72 LEU A N 1
ATOM 548 C CA . LEU A 1 72 ? -4.615 8.661 4.936 1.00 97.31 72 LEU A CA 1
ATOM 549 C C . LEU A 1 72 ? -5.056 9.093 6.334 1.00 97.31 72 LEU A C 1
ATOM 551 O O . LEU A 1 72 ? -5.985 8.514 6.894 1.00 97.31 72 LEU A O 1
ATOM 555 N N . LYS A 1 73 ? -4.424 10.130 6.896 1.00 97.69 73 LYS A N 1
ATOM 556 C CA . LYS A 1 73 ? -4.772 10.626 8.229 1.00 97.69 73 LYS A CA 1
ATOM 557 C C . LYS A 1 73 ? -6.225 11.104 8.291 1.00 97.69 73 LYS A C 1
ATOM 559 O O . LYS A 1 73 ? -6.949 10.686 9.189 1.00 97.69 73 LYS A O 1
ATOM 564 N N . ALA A 1 74 ? -6.656 11.920 7.328 1.00 96.31 74 ALA A N 1
ATOM 565 C CA . ALA A 1 74 ? -8.027 12.429 7.280 1.00 96.31 74 ALA A CA 1
ATOM 566 C C . ALA A 1 74 ? -9.067 11.304 7.128 1.00 96.31 74 ALA A C 1
ATOM 568 O O . ALA A 1 74 ? -10.141 11.357 7.730 1.00 96.31 74 ALA A O 1
ATOM 569 N N . THR A 1 75 ? -8.752 10.267 6.349 1.00 96.69 75 THR A N 1
ATOM 570 C CA . THR A 1 75 ? -9.633 9.106 6.176 1.00 96.69 75 THR A CA 1
ATOM 571 C C . THR A 1 75 ? -9.724 8.272 7.448 1.00 96.69 75 THR A C 1
ATOM 573 O O . THR A 1 75 ? -10.826 7.975 7.907 1.00 96.69 75 THR A O 1
ATOM 576 N N . LEU A 1 76 ? -8.587 7.951 8.068 1.00 96.75 76 LEU A N 1
ATOM 577 C CA . LEU A 1 76 ? -8.558 7.146 9.288 1.00 96.75 76 LEU A CA 1
ATOM 578 C C . LEU A 1 76 ? -9.228 7.856 10.468 1.00 96.75 76 LEU A C 1
ATOM 580 O O . LEU A 1 76 ? -9.967 7.211 11.205 1.00 96.75 76 LEU A O 1
ATOM 584 N N . GLU A 1 77 ? -9.053 9.172 10.627 1.00 95.94 77 GLU A N 1
ATOM 585 C CA . GLU A 1 77 ? -9.705 9.938 11.702 1.00 95.94 77 GLU A CA 1
ATOM 586 C C . GLU A 1 77 ? -11.241 9.849 11.640 1.00 95.94 77 GLU A C 1
ATOM 588 O O . GLU A 1 77 ? -11.887 9.727 12.681 1.00 95.94 77 GLU A O 1
ATOM 593 N N . ARG A 1 78 ? -11.838 9.824 10.437 1.00 94.38 78 ARG A N 1
ATOM 594 C CA . ARG A 1 78 ? -13.293 9.633 10.256 1.00 94.38 78 ARG A CA 1
ATOM 595 C C . ARG A 1 78 ? -13.775 8.236 10.655 1.00 94.38 78 ARG A C 1
ATOM 597 O O . ARG A 1 78 ? -14.941 8.079 11.003 1.00 94.38 78 ARG A O 1
ATOM 604 N N . MET A 1 79 ? -12.883 7.249 10.624 1.00 93.56 79 MET A N 1
ATOM 605 C CA . MET A 1 79 ? -13.176 5.835 10.880 1.00 93.56 79 MET A CA 1
ATOM 606 C C . MET A 1 79 ? -12.702 5.373 12.269 1.00 93.56 79 MET A C 1
ATOM 608 O O . MET A 1 79 ? -12.530 4.179 12.500 1.00 93.56 79 MET A O 1
ATOM 612 N N . ASN A 1 80 ? -12.468 6.304 13.206 1.00 93.94 80 ASN A N 1
ATOM 613 C CA . ASN A 1 80 ? -11.890 6.036 14.535 1.00 93.94 80 ASN A CA 1
ATOM 614 C C . ASN A 1 80 ? -10.511 5.345 14.497 1.00 93.94 80 ASN A C 1
ATOM 616 O O . ASN A 1 80 ? -10.088 4.711 15.466 1.00 93.94 80 ASN A O 1
ATOM 620 N N . GLY A 1 81 ? -9.805 5.474 13.378 1.00 95.50 81 GLY A N 1
ATOM 621 C CA . GLY A 1 81 ? -8.445 5.008 13.183 1.00 95.50 81 GLY A CA 1
ATOM 622 C C . GLY A 1 81 ? -7.400 6.058 13.550 1.00 95.50 81 GLY A C 1
ATOM 623 O O . GLY A 1 81 ? -7.697 7.198 13.917 1.00 95.50 81 GLY A O 1
ATOM 624 N N . ARG A 1 82 ? -6.132 5.667 13.440 1.00 96.62 82 ARG A N 1
ATOM 625 C CA . ARG A 1 82 ? -4.980 6.561 13.599 1.00 96.62 82 ARG A CA 1
ATOM 626 C C . ARG A 1 82 ? -3.943 6.243 12.545 1.00 96.62 82 ARG A C 1
ATOM 628 O O . ARG A 1 82 ? -3.660 5.082 12.283 1.00 96.62 82 ARG A O 1
ATOM 635 N N . GLY A 1 83 ? -3.317 7.273 12.004 1.00 94.81 83 GLY A N 1
ATOM 636 C CA . GLY A 1 83 ? -2.226 7.103 11.061 1.00 94.81 83 GLY A CA 1
ATOM 637 C C . GLY A 1 83 ? -1.429 8.375 10.865 1.00 94.81 83 GLY A C 1
ATOM 638 O O . GLY A 1 83 ? -1.742 9.436 11.412 1.00 94.81 83 GLY A O 1
ATOM 639 N N . GLY A 1 84 ? -0.370 8.247 10.086 1.00 93.94 84 GLY A N 1
ATOM 640 C CA . GLY A 1 84 ? 0.530 9.334 9.762 1.00 93.94 84 GLY A CA 1
ATOM 641 C C . GLY A 1 84 ? 1.624 8.883 8.808 1.00 93.94 84 GLY A C 1
ATOM 642 O O . GLY A 1 84 ? 1.710 7.722 8.408 1.00 93.94 84 GLY A O 1
ATOM 643 N N . GLY A 1 85 ? 2.469 9.828 8.430 1.00 95.44 85 GLY A N 1
ATOM 644 C CA . GLY A 1 85 ? 3.529 9.606 7.463 1.00 95.44 85 GLY A CA 1
ATOM 645 C C . GLY A 1 85 ? 3.938 10.909 6.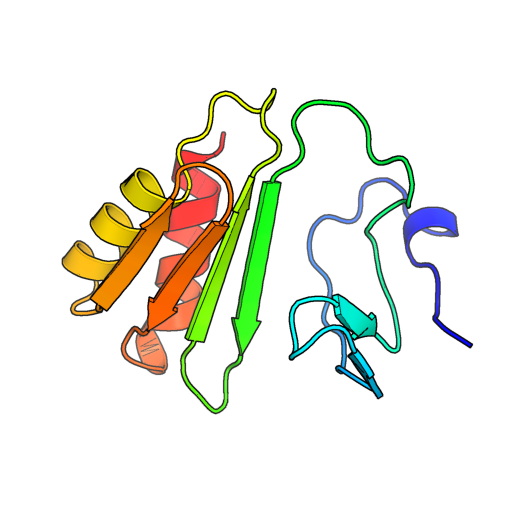808 1.00 95.44 85 GLY A C 1
ATOM 646 O O . GLY A 1 85 ? 3.759 11.986 7.377 1.00 95.44 85 GLY A O 1
ATOM 647 N N . ASN A 1 86 ? 4.482 10.797 5.607 1.00 95.81 86 ASN A N 1
ATOM 648 C CA . ASN A 1 86 ? 4.847 11.926 4.763 1.00 95.81 86 ASN A CA 1
ATOM 649 C C . ASN A 1 86 ? 4.063 11.876 3.441 1.00 95.81 86 ASN A C 1
ATOM 651 O O . ASN A 1 86 ? 3.245 10.984 3.228 1.00 95.81 86 ASN A O 1
ATOM 655 N N . ALA A 1 87 ? 4.333 12.823 2.542 1.00 95.81 87 ALA A N 1
ATOM 656 C CA . ALA A 1 87 ? 3.627 12.924 1.267 1.00 95.81 87 ALA A CA 1
ATOM 657 C C . ALA A 1 87 ? 3.767 11.679 0.364 1.00 95.81 87 ALA A C 1
ATOM 659 O O . ALA A 1 87 ? 2.880 11.427 -0.442 1.00 95.81 87 ALA A O 1
ATOM 660 N N . ARG A 1 88 ? 4.845 10.890 0.503 1.00 93.44 88 ARG A N 1
ATOM 661 C CA . ARG A 1 88 ? 5.123 9.707 -0.335 1.00 93.44 88 ARG A CA 1
ATOM 662 C C . ARG A 1 88 ? 4.681 8.391 0.297 1.00 93.44 88 ARG A C 1
ATOM 664 O O . ARG A 1 88 ? 4.348 7.457 -0.424 1.00 93.44 88 ARG A O 1
ATOM 671 N N . LEU A 1 89 ? 4.732 8.287 1.623 1.00 94.31 89 LEU A N 1
ATOM 672 C CA . LEU A 1 89 ? 4.416 7.059 2.346 1.00 94.31 89 LEU A CA 1
ATOM 673 C C . LEU A 1 89 ? 3.723 7.378 3.666 1.00 94.31 89 LEU A C 1
ATOM 675 O O . LEU A 1 89 ? 4.265 8.107 4.505 1.00 94.31 89 LEU A O 1
ATOM 679 N N . ALA A 1 90 ? 2.556 6.778 3.861 1.00 96.38 90 ALA A N 1
ATOM 680 C CA . ALA A 1 90 ? 1.772 6.886 5.075 1.00 96.38 90 ALA A CA 1
ATOM 681 C C . ALA A 1 90 ? 1.220 5.528 5.495 1.00 96.38 90 ALA A C 1
ATOM 683 O O . ALA A 1 90 ? 0.937 4.671 4.661 1.00 96.38 90 ALA A O 1
ATOM 684 N N . GLN A 1 91 ? 1.070 5.349 6.802 1.00 96.19 91 GLN A N 1
ATOM 685 C CA . GLN A 1 91 ? 0.521 4.137 7.394 1.00 96.19 91 GLN A CA 1
ATOM 686 C C . GLN A 1 91 ? -0.415 4.466 8.551 1.00 96.19 91 GLN A C 1
ATOM 688 O O . GLN A 1 91 ? -0.315 5.527 9.176 1.00 96.19 91 GLN A O 1
ATOM 693 N N . GLY A 1 92 ? -1.294 3.531 8.873 1.00 96.06 92 GLY A N 1
ATOM 694 C CA . GLY A 1 92 ? -2.125 3.618 10.056 1.00 96.06 92 GLY A CA 1
ATOM 695 C C . GLY A 1 92 ? -2.958 2.373 10.274 1.00 96.06 92 GLY A C 1
ATOM 696 O O . GLY A 1 92 ? -2.806 1.375 9.574 1.00 96.06 92 GLY A O 1
ATOM 697 N N . SER A 1 93 ? -3.837 2.448 11.259 1.00 96.44 93 SER A N 1
ATOM 698 C CA . SER A 1 93 ? -4.783 1.396 11.589 1.00 96.44 93 SER A CA 1
ATOM 699 C C . SER A 1 93 ? -6.187 1.951 11.768 1.00 96.44 93 SER A C 1
ATOM 701 O O . SER A 1 93 ? -6.379 3.122 12.106 1.00 96.44 93 SER A O 1
ATOM 703 N N . ALA A 1 94 ? -7.165 1.084 11.547 1.00 95.06 94 ALA A N 1
ATOM 704 C CA . ALA A 1 94 ? -8.579 1.299 11.822 1.00 95.06 94 ALA A CA 1
ATOM 705 C C . ALA A 1 94 ? -9.132 0.055 12.539 1.00 95.06 94 ALA A C 1
ATOM 707 O O . ALA A 1 94 ? -8.444 -0.968 12.582 1.00 95.06 94 ALA A O 1
ATOM 708 N N . PRO A 1 95 ? -10.346 0.104 13.116 1.00 94.25 95 PRO A N 1
ATOM 709 C CA . PRO A 1 95 ? -11.053 -1.114 13.508 1.00 94.25 95 PRO A CA 1
ATOM 710 C C . PRO A 1 95 ? -11.096 -2.112 12.340 1.00 94.25 95 PRO A C 1
ATOM 712 O O . PRO A 1 95 ? -11.269 -1.703 11.191 1.00 94.25 95 PRO A O 1
ATOM 715 N N . ALA A 1 96 ? -10.912 -3.405 12.616 1.00 91.06 96 ALA A N 1
ATOM 716 C CA . ALA A 1 96 ? -10.776 -4.427 11.574 1.00 91.06 96 ALA A CA 1
ATOM 717 C C . ALA A 1 96 ? -12.014 -4.482 10.662 1.00 91.06 96 ALA A C 1
ATOM 719 O O . ALA A 1 96 ? -11.898 -4.594 9.446 1.00 91.06 96 ALA A O 1
ATOM 720 N N . GLU A 1 97 ? -13.192 -4.305 11.252 1.00 92.06 97 GLU A N 1
ATOM 721 C CA . GLU A 1 97 ? -14.488 -4.222 10.582 1.00 92.06 97 GLU A CA 1
ATOM 722 C C . GLU A 1 97 ? -14.652 -2.999 9.661 1.00 92.06 97 GLU A C 1
ATOM 724 O O . GLU A 1 97 ? -15.588 -2.953 8.866 1.00 92.06 97 GLU A O 1
ATOM 729 N N . ALA A 1 98 ? -13.766 -2.004 9.764 1.00 93.00 98 ALA A N 1
ATOM 730 C CA . ALA A 1 98 ? -13.805 -0.775 8.977 1.00 93.00 98 ALA A CA 1
ATOM 731 C C . ALA A 1 98 ? -12.749 -0.736 7.858 1.00 93.00 98 ALA A C 1
ATOM 733 O O . ALA A 1 98 ? -12.722 0.233 7.102 1.00 93.00 98 ALA A O 1
ATOM 734 N N . LEU A 1 99 ? -11.877 -1.745 7.732 1.00 92.25 99 LEU A N 1
ATOM 735 C CA . LEU A 1 99 ? -10.772 -1.722 6.760 1.00 92.25 99 LEU A CA 1
ATOM 736 C C . LEU A 1 99 ? -11.256 -1.585 5.319 1.00 92.25 99 LEU A C 1
ATOM 738 O O . LEU A 1 99 ? -10.724 -0.753 4.588 1.00 92.25 99 LEU A O 1
ATOM 742 N N . ASP A 1 100 ? -12.288 -2.334 4.940 1.00 91.62 100 ASP A N 1
ATOM 743 C CA . ASP A 1 100 ? -12.845 -2.269 3.587 1.00 91.62 100 ASP A CA 1
ATOM 744 C C . ASP A 1 100 ? -13.386 -0.861 3.291 1.00 91.62 100 ASP A C 1
ATOM 746 O O . ASP A 1 100 ? -13.074 -0.271 2.261 1.00 91.62 100 ASP A O 1
ATOM 750 N N . GLN A 1 101 ? -14.082 -0.251 4.257 1.00 94.00 101 GLN A N 1
ATOM 751 C CA . GLN A 1 101 ? -14.598 1.119 4.140 1.00 94.00 101 GLN A CA 1
ATOM 752 C C . GLN A 1 101 ? -13.475 2.161 4.062 1.00 94.00 101 GLN A C 1
ATOM 754 O O . GLN A 1 101 ? -13.619 3.182 3.389 1.00 94.00 101 GLN A O 1
ATOM 759 N N . VAL A 1 102 ? -12.348 1.929 4.745 1.00 94.88 102 VAL A N 1
ATOM 760 C CA . VAL A 1 102 ? -11.161 2.785 4.626 1.00 94.88 102 VAL A CA 1
ATOM 761 C C . VAL A 1 102 ? -10.588 2.695 3.217 1.00 94.88 102 VAL A C 1
ATOM 763 O O . VAL A 1 102 ? -10.286 3.733 2.633 1.00 94.88 102 VAL A O 1
ATOM 766 N N . VAL A 1 103 ? -10.452 1.490 2.660 1.00 93.00 103 VAL A N 1
ATOM 767 C CA . VAL A 1 103 ? -9.948 1.301 1.292 1.00 93.00 103 VAL A CA 1
ATOM 768 C C . VAL A 1 103 ? -10.871 1.980 0.284 1.00 93.00 103 VAL A C 1
ATOM 770 O O . VAL A 1 103 ? -10.390 2.766 -0.529 1.00 93.00 103 VAL A O 1
ATOM 773 N N . GLU A 1 104 ? -12.183 1.764 0.378 1.00 93.44 104 GLU A N 1
ATOM 774 C CA . GLU A 1 104 ? -13.170 2.419 -0.489 1.00 93.44 104 GLU A CA 1
ATOM 775 C C . GLU A 1 104 ? -13.088 3.950 -0.404 1.00 93.44 104 GLU A C 1
ATOM 777 O O . GLU A 1 104 ? -13.078 4.636 -1.429 1.00 93.44 104 GLU A O 1
ATOM 782 N N . ALA A 1 105 ? -12.975 4.499 0.809 1.00 94.50 105 ALA A N 1
ATOM 783 C CA . ALA A 1 105 ? -12.850 5.937 1.014 1.00 94.50 105 ALA A CA 1
ATOM 784 C C . ALA A 1 105 ? -11.550 6.498 0.418 1.00 94.50 105 ALA A C 1
ATOM 786 O O . ALA A 1 105 ? -11.587 7.541 -0.233 1.00 94.50 105 ALA A O 1
ATOM 787 N N . LEU A 1 106 ? -10.420 5.804 0.599 1.00 93.94 106 LEU A N 1
ATOM 788 C CA . LEU A 1 106 ? -9.143 6.196 0.001 1.00 93.94 106 LEU A CA 1
ATOM 789 C C . LEU A 1 106 ? -9.221 6.177 -1.522 1.00 93.94 106 LEU A C 1
ATOM 791 O O . LEU A 1 106 ? -8.821 7.145 -2.158 1.00 93.94 106 LEU A O 1
ATOM 795 N N . LEU A 1 107 ? -9.760 5.108 -2.110 1.00 89.81 107 LEU A N 1
ATOM 796 C CA . LEU A 1 107 ? -9.910 5.005 -3.559 1.00 89.81 107 LEU A CA 1
ATOM 797 C C . LEU A 1 107 ? -10.798 6.124 -4.113 1.00 89.81 107 LEU A C 1
ATOM 799 O O . LEU A 1 107 ? -10.458 6.685 -5.147 1.00 89.81 107 LEU A O 1
ATOM 803 N N . GLY A 1 108 ? -11.869 6.503 -3.408 1.00 88.69 108 GLY A N 1
ATOM 804 C CA . GLY A 1 108 ? -12.742 7.617 -3.792 1.00 88.69 108 GLY A CA 1
ATOM 805 C C . GLY A 1 108 ? -12.085 9.003 -3.742 1.00 88.69 108 GLY A C 1
ATOM 806 O O . GLY A 1 108 ? -12.505 9.890 -4.479 1.00 88.69 108 GLY A O 1
ATOM 807 N N . GLU A 1 109 ? -11.056 9.203 -2.914 1.00 85.69 109 GLU A N 1
ATOM 808 C CA . GLU A 1 109 ? -10.286 10.459 -2.853 1.00 85.69 109 GLU A CA 1
ATOM 809 C C . GLU A 1 109 ? -9.178 10.549 -3.918 1.00 85.69 109 GLU A C 1
ATOM 811 O O . GLU A 1 109 ? -8.621 11.626 -4.137 1.00 85.69 109 GLU A O 1
ATOM 816 N N . LEU A 1 110 ? -8.842 9.430 -4.568 1.00 80.81 110 LEU A N 1
ATOM 817 C CA . LEU A 1 110 ? -7.744 9.318 -5.535 1.00 80.81 110 LEU A CA 1
ATOM 818 C C . LEU A 1 110 ? -8.194 9.426 -7.006 1.00 80.81 110 LEU A C 1
ATOM 820 O O . LEU A 1 110 ? -7.343 9.329 -7.895 1.00 80.81 110 LEU A O 1
ATOM 824 N N . VAL A 1 111 ? -9.497 9.615 -7.263 1.00 64.94 111 VAL A N 1
ATOM 825 C CA . VAL A 1 111 ? -10.097 9.760 -8.609 1.00 64.94 111 VAL A CA 1
ATOM 826 C C . VAL A 1 111 ? -10.356 11.219 -8.969 1.00 64.94 111 VAL A C 1
ATOM 828 O O . VAL A 1 111 ? -10.857 11.967 -8.102 1.00 64.94 111 VAL A O 1
#

Radius of gyration: 14.01 Å; chains: 1; bounding box: 30×32×33 Å

pLDDT: mean 90.43, std 7.18, range [61.53, 97.69]